Protein AF-A0A1Y1L621-F1 (afdb_monomer)

InterPro domains:
  IPR004841 Amino acid permease/SLC12A domain [PF00324] (1-118)
  IPR050524 Amino-acid permease-like [PTHR43341] (1-118)

Sequence (118 aa):
GFCSVLLNAVFAFSGTELIGLAAAETANPRKSLPVAIKQVFWRICLFYLSIILLIGLVVRHDDPRLVDGINESDANASPLVIAFQEAGVQVLPSIINAVILVSVLSVANSAVFGSSRT

Solvent-accessible surface area (backbone atoms only — not comparable to full-atom values): 6900 Å² total; per-residue (Å²): 106,77,71,57,53,53,54,56,53,51,57,72,58,60,67,63,62,54,57,60,58,50,42,78,76,41,96,56,40,91,64,49,46,66,52,50,52,53,49,50,52,53,51,52,52,52,52,53,53,51,50,52,52,52,44,62,72,67,42,67,93,82,46,65,59,64,66,55,31,76,78,43,96,48,78,75,35,36,66,70,40,47,43,38,53,77,69,69,42,84,65,54,49,59,55,53,53,51,53,49,52,55,50,52,52,56,49,50,54,53,48,55,57,48,63,79,73,108

Radius of gyration: 17.87 Å; Cα contacts (8 Å, |Δi|>4): 36; chains: 1; bounding box: 42×32×45 Å

Secondary structure (DSSP, 8-state):
-HHHHHHHHHHHHTTTHHHHHHHHH-S-HHHHHHHHHHHHHHHHHHHHHHHHHHHHHHS-TT-HHHHHTTTS--GGG-HHHHHHHHTT-TTHHHHHHHHHHHHHHHHHHHHHHHHTT-

Organism: Photinus pyralis (NCBI:txid7054)

Mean predicted aligned error: 10.01 Å

Structure (mmCIF, N/CA/C/O backbone):
data_AF-A0A1Y1L621-F1
#
_entry.id   AF-A0A1Y1L621-F1
#
loop_
_atom_site.group_PDB
_atom_site.id
_atom_site.type_symbol
_atom_site.label_atom_id
_atom_site.label_alt_id
_atom_site.label_comp_id
_atom_site.label_asym_id
_atom_site.label_entity_id
_atom_site.label_seq_id
_atom_site.pdbx_PDB_ins_code
_atom_site.Cartn_x
_atom_site.Cartn_y
_atom_site.Cartn_z
_atom_site.occupancy
_atom_site.B_iso_or_equiv
_atom_site.auth_seq_id
_atom_site.auth_comp_id
_atom_site.auth_asym_id
_atom_site.auth_atom_id
_atom_site.pdbx_PDB_model_num
ATOM 1 N N . GLY A 1 1 ? -2.016 16.814 9.990 1.00 65.88 1 GLY A N 1
ATOM 2 C CA . GLY A 1 1 ? -2.224 18.084 9.253 1.00 65.88 1 GLY A CA 1
ATOM 3 C C . GLY A 1 1 ? -1.970 17.885 7.764 1.00 65.88 1 GLY A C 1
ATOM 4 O O . GLY A 1 1 ? -1.415 16.863 7.396 1.00 65.88 1 GLY A O 1
ATOM 5 N N . PHE A 1 2 ? -2.338 18.830 6.891 1.00 77.94 2 PHE A N 1
ATOM 6 C CA . PHE A 1 2 ? -2.228 18.668 5.424 1.00 77.94 2 PHE A CA 1
ATOM 7 C C . PHE A 1 2 ? -0.819 18.252 4.946 1.00 77.94 2 PHE A C 1
ATOM 9 O O . PHE A 1 2 ? -0.674 17.275 4.215 1.00 77.94 2 PHE A O 1
ATOM 16 N N . CYS A 1 3 ? 0.236 18.906 5.446 1.00 80.38 3 CYS A N 1
ATOM 17 C CA . CYS A 1 3 ? 1.617 18.563 5.086 1.00 80.38 3 CYS A CA 1
ATOM 18 C C . CYS A 1 3 ? 2.070 17.181 5.589 1.00 80.38 3 CYS A C 1
ATOM 20 O O . CYS A 1 3 ? 2.890 16.541 4.939 1.00 80.38 3 CYS A O 1
ATOM 22 N N . SER A 1 4 ? 1.538 16.686 6.714 1.00 79.06 4 SER A N 1
ATOM 23 C CA . SER A 1 4 ? 1.922 15.362 7.233 1.00 79.06 4 SER A CA 1
ATOM 24 C C . SER A 1 4 ? 1.364 14.228 6.370 1.00 79.06 4 SER A C 1
ATOM 26 O O . SER A 1 4 ? 2.008 13.195 6.215 1.00 79.06 4 SER A O 1
ATOM 28 N N . VAL A 1 5 ? 0.194 14.437 5.757 1.00 80.38 5 VAL A N 1
ATOM 29 C CA . VAL A 1 5 ? -0.391 13.478 4.808 1.00 80.38 5 VAL A CA 1
ATOM 30 C C . VAL A 1 5 ? 0.449 13.400 3.533 1.00 80.38 5 VAL A C 1
ATOM 32 O O . VAL A 1 5 ? 0.643 12.309 3.004 1.00 80.38 5 VAL A O 1
ATOM 35 N N . LEU A 1 6 ? 1.012 14.527 3.081 1.00 82.44 6 LEU A N 1
ATOM 36 C CA . LEU A 1 6 ? 1.911 14.556 1.926 1.00 82.44 6 LEU A CA 1
ATOM 37 C C . LEU A 1 6 ? 3.176 13.718 2.172 1.00 82.44 6 LEU A C 1
ATOM 39 O O . LEU A 1 6 ? 3.559 12.929 1.314 1.00 82.44 6 LEU A O 1
ATOM 43 N N . LEU A 1 7 ? 3.786 13.835 3.357 1.00 82.75 7 LEU A N 1
ATOM 44 C CA . LEU A 1 7 ? 4.960 13.035 3.726 1.00 82.75 7 LEU A CA 1
ATOM 45 C C . LEU A 1 7 ? 4.642 11.534 3.768 1.00 82.75 7 LEU A C 1
ATOM 47 O O . LEU A 1 7 ? 5.381 10.744 3.185 1.00 82.75 7 LEU A O 1
ATOM 51 N N . ASN A 1 8 ? 3.518 11.141 4.377 1.00 79.19 8 ASN A N 1
ATOM 52 C CA . ASN A 1 8 ? 3.078 9.740 4.373 1.00 79.19 8 ASN A CA 1
ATOM 53 C C . ASN A 1 8 ? 2.805 9.216 2.956 1.00 79.19 8 ASN A C 1
ATOM 55 O O . ASN A 1 8 ? 3.149 8.077 2.644 1.00 79.19 8 ASN A O 1
ATOM 59 N N . ALA A 1 9 ? 2.226 10.044 2.083 1.00 80.00 9 ALA A N 1
ATOM 60 C CA . ALA A 1 9 ? 2.009 9.677 0.688 1.00 80.00 9 ALA A CA 1
ATOM 61 C C . ALA A 1 9 ? 3.337 9.463 -0.057 1.00 80.00 9 ALA A C 1
ATOM 63 O O . ALA A 1 9 ? 3.467 8.485 -0.788 1.00 80.00 9 ALA A O 1
ATOM 64 N N . VAL A 1 10 ? 4.342 10.320 0.160 1.00 82.44 10 VAL A N 1
ATOM 65 C CA . VAL A 1 10 ? 5.681 10.152 -0.434 1.00 82.44 10 VAL A CA 1
ATOM 66 C C . VAL A 1 10 ? 6.338 8.855 0.045 1.00 82.44 10 VAL A C 1
ATOM 68 O O . VAL A 1 10 ? 6.860 8.105 -0.777 1.00 82.44 10 VAL A O 1
ATOM 71 N N . PHE A 1 11 ? 6.248 8.536 1.340 1.00 78.62 11 PHE A N 1
ATOM 72 C CA . PHE A 1 11 ? 6.757 7.268 1.875 1.00 78.62 11 PHE A CA 1
ATOM 73 C C . PHE A 1 11 ? 6.091 6.040 1.242 1.00 78.62 11 PHE A C 1
ATOM 75 O O . PHE A 1 11 ? 6.772 5.049 0.996 1.00 78.62 11 PHE A O 1
ATOM 82 N N . ALA A 1 12 ? 4.797 6.103 0.917 1.00 77.19 12 ALA A N 1
ATOM 83 C CA . ALA A 1 12 ? 4.090 5.004 0.255 1.00 77.19 12 ALA A CA 1
ATOM 84 C C . ALA A 1 12 ? 4.558 4.742 -1.190 1.00 77.19 12 ALA A C 1
ATOM 86 O O . ALA A 1 12 ? 4.408 3.626 -1.684 1.00 77.19 12 ALA A O 1
ATOM 87 N N . PHE A 1 13 ? 5.122 5.749 -1.863 1.00 73.56 13 PHE A N 1
ATOM 88 C CA . PHE A 1 13 ? 5.735 5.602 -3.188 1.00 73.56 13 PHE A CA 1
ATOM 89 C C . PHE A 1 13 ? 7.243 5.306 -3.133 1.00 73.56 13 PHE A C 1
ATOM 91 O O . PHE A 1 13 ? 7.847 5.028 -4.171 1.00 73.56 13 PHE A O 1
ATOM 98 N N . SER A 1 14 ? 7.853 5.326 -1.945 1.00 75.12 14 SER A N 1
ATOM 99 C CA . SER A 1 14 ? 9.246 4.918 -1.762 1.00 75.12 14 SER A CA 1
ATOM 100 C C . SER A 1 14 ? 9.416 3.439 -2.136 1.00 75.12 14 SER A C 1
ATOM 102 O O . SER A 1 14 ? 8.603 2.597 -1.756 1.00 75.12 14 SER A O 1
ATOM 104 N N . GLY A 1 15 ? 10.442 3.114 -2.927 1.00 68.62 15 GLY A N 1
ATOM 105 C CA . GLY A 1 15 ? 10.664 1.761 -3.459 1.00 68.62 15 GLY A CA 1
ATOM 106 C C . GLY A 1 15 ? 10.373 1.586 -4.954 1.00 68.62 15 GLY A C 1
ATOM 107 O O . GLY A 1 15 ? 10.755 0.565 -5.528 1.00 68.62 15 GLY A O 1
ATOM 108 N N . THR A 1 16 ? 9.814 2.587 -5.647 1.00 71.50 16 THR A N 1
ATOM 109 C CA . THR A 1 16 ? 9.799 2.586 -7.128 1.00 71.50 16 THR A CA 1
ATOM 110 C C . THR A 1 16 ? 11.208 2.640 -7.733 1.00 71.50 16 THR A C 1
ATOM 112 O O . THR A 1 16 ? 11.403 2.272 -8.889 1.00 71.50 16 THR A O 1
ATOM 115 N N . GLU A 1 17 ? 12.204 3.042 -6.944 1.00 71.62 17 GLU A N 1
ATOM 116 C CA . GLU A 1 17 ? 13.630 3.057 -7.294 1.00 71.62 17 GLU A CA 1
ATOM 117 C C . GLU A 1 17 ? 14.180 1.650 -7.582 1.00 71.62 17 GLU A C 1
ATOM 119 O O . GLU A 1 1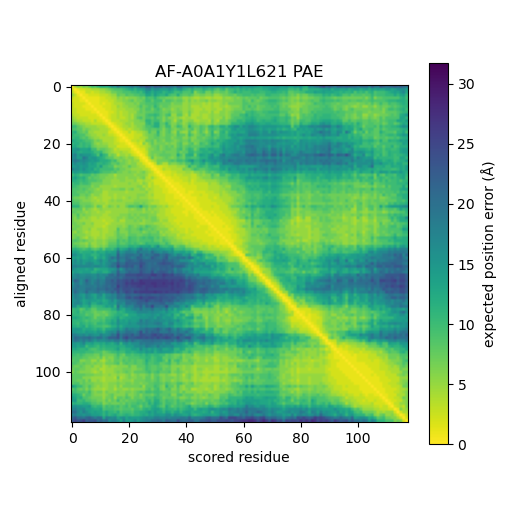7 ? 15.068 1.492 -8.422 1.00 71.62 17 GLU A O 1
ATOM 124 N N . LEU A 1 18 ? 13.584 0.605 -6.989 1.00 68.19 18 LEU A N 1
ATOM 125 C CA . LEU A 1 18 ? 13.957 -0.790 -7.247 1.00 68.19 18 LEU A CA 1
ATOM 126 C C . LEU A 1 18 ? 13.705 -1.200 -8.710 1.00 68.19 18 LEU A C 1
ATOM 128 O O . LEU A 1 18 ? 14.421 -2.036 -9.256 1.00 68.19 18 LEU A O 1
ATOM 132 N N . ILE A 1 19 ? 12.723 -0.578 -9.373 1.00 68.25 19 ILE A N 1
ATOM 133 C CA . ILE A 1 19 ? 12.435 -0.784 -10.803 1.00 68.25 19 ILE A CA 1
ATOM 134 C C . ILE A 1 19 ? 13.582 -0.224 -11.657 1.00 68.25 19 ILE A C 1
ATOM 136 O O . ILE A 1 19 ? 13.911 -0.786 -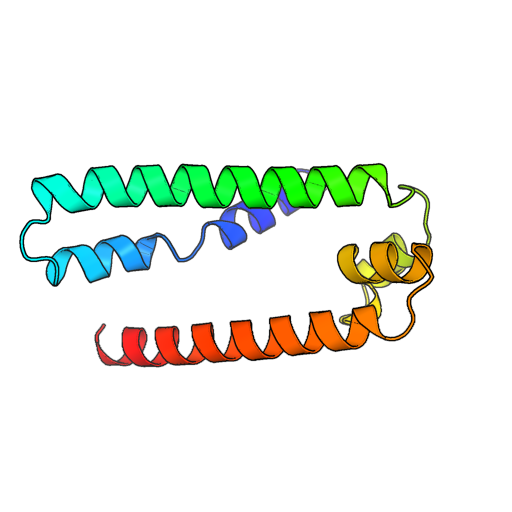12.702 1.00 68.25 19 ILE A O 1
ATOM 140 N N . GLY A 1 20 ? 14.217 0.857 -11.193 1.00 69.62 20 GLY A N 1
ATOM 141 C CA . GLY A 1 20 ? 15.418 1.427 -11.798 1.00 69.62 20 GLY A CA 1
ATOM 142 C C . GLY A 1 20 ? 16.638 0.519 -11.651 1.00 69.62 20 GLY A C 1
ATOM 143 O O . GLY A 1 20 ? 17.404 0.388 -12.598 1.00 69.62 20 GLY A O 1
ATOM 144 N N . LEU A 1 21 ? 16.786 -0.180 -10.521 1.00 68.44 21 LEU A N 1
ATOM 145 C CA . LEU A 1 21 ? 17.851 -1.176 -10.350 1.00 68.44 21 LEU A CA 1
ATOM 146 C C . LEU A 1 21 ? 17.613 -2.410 -11.243 1.00 68.44 21 LEU A C 1
ATOM 148 O O . LEU A 1 21 ? 18.507 -2.857 -11.957 1.00 68.44 21 LEU A O 1
ATOM 152 N N . ALA A 1 22 ? 16.372 -2.906 -11.284 1.00 67.19 22 ALA A N 1
ATOM 153 C CA . ALA A 1 22 ? 15.970 -4.027 -12.138 1.00 67.19 22 ALA A CA 1
ATOM 154 C C . ALA A 1 22 ? 16.076 -3.710 -13.645 1.00 67.19 22 ALA A C 1
ATOM 156 O O . ALA A 1 22 ? 16.208 -4.620 -14.468 1.00 67.19 22 ALA A O 1
ATOM 157 N N . ALA A 1 23 ? 16.069 -2.425 -14.021 1.00 65.81 23 ALA A N 1
ATOM 158 C CA . ALA A 1 23 ? 16.343 -1.969 -15.383 1.00 65.81 23 ALA A CA 1
ATOM 159 C C . ALA A 1 23 ? 17.693 -2.478 -15.908 1.00 65.81 23 ALA A C 1
ATOM 161 O O . ALA A 1 23 ? 17.787 -2.833 -17.083 1.00 65.81 23 ALA A O 1
ATOM 162 N N . ALA A 1 24 ? 18.712 -2.521 -15.041 1.00 67.56 24 ALA A N 1
ATOM 163 C CA . ALA A 1 24 ? 20.070 -2.925 -15.392 1.00 67.56 24 ALA A CA 1
ATOM 164 C C . ALA A 1 24 ? 20.191 -4.436 -15.659 1.00 67.56 24 ALA A C 1
ATOM 166 O O . ALA A 1 24 ? 21.058 -4.854 -16.421 1.00 67.56 24 ALA A O 1
ATOM 167 N N . GLU A 1 25 ? 19.298 -5.249 -15.085 1.00 71.06 25 GLU A N 1
ATOM 168 C CA . GLU A 1 25 ? 19.274 -6.712 -15.250 1.00 71.06 25 GLU A CA 1
ATOM 169 C C . GLU A 1 25 ? 18.249 -7.189 -16.296 1.00 71.06 25 GLU A C 1
ATOM 171 O O . GLU A 1 25 ? 18.144 -8.380 -16.592 1.00 71.06 25 GLU A O 1
ATOM 176 N N . THR A 1 26 ? 17.477 -6.274 -16.887 1.00 74.00 26 THR A N 1
ATOM 177 C CA . THR A 1 26 ? 16.427 -6.625 -17.849 1.00 74.00 26 THR A CA 1
ATOM 178 C C . THR A 1 26 ? 16.995 -6.752 -19.264 1.00 74.00 26 THR A C 1
ATOM 180 O O . THR A 1 26 ? 17.555 -5.802 -19.798 1.00 74.00 26 THR A O 1
ATOM 183 N N . ALA A 1 27 ? 16.754 -7.886 -19.935 1.00 74.38 27 ALA A N 1
ATOM 184 C CA . ALA A 1 27 ? 17.262 -8.158 -21.289 1.00 74.38 27 ALA A CA 1
ATOM 185 C C . ALA A 1 27 ? 16.798 -7.154 -22.372 1.00 74.38 27 ALA A C 1
ATOM 187 O O . ALA A 1 27 ? 17.489 -6.954 -23.364 1.00 74.38 27 ALA A O 1
ATOM 188 N N . ASN A 1 28 ? 15.627 -6.523 -22.200 1.00 81.00 28 ASN A N 1
ATOM 189 C CA . ASN A 1 28 ? 15.073 -5.517 -23.119 1.00 81.00 28 ASN A CA 1
ATOM 190 C C . ASN A 1 28 ? 14.482 -4.310 -22.360 1.00 81.00 28 ASN A C 1
ATOM 192 O O . ASN A 1 28 ? 13.257 -4.150 -22.283 1.00 81.00 28 ASN A O 1
ATOM 196 N N . PRO A 1 29 ? 15.327 -3.418 -21.816 1.00 74.56 29 PRO A N 1
ATOM 197 C CA . PRO A 1 29 ? 14.882 -2.344 -20.929 1.00 74.56 29 PRO A CA 1
ATOM 198 C C . PRO A 1 29 ? 13.980 -1.335 -21.656 1.00 74.56 29 PRO A C 1
ATOM 200 O O . PRO A 1 29 ? 12.982 -0.878 -21.107 1.00 74.56 29 PRO A O 1
ATOM 203 N N . ARG A 1 30 ? 14.244 -1.052 -22.940 1.00 75.94 30 ARG A N 1
ATOM 204 C CA . ARG A 1 30 ? 13.551 -0.008 -23.722 1.00 75.94 30 ARG A CA 1
ATOM 205 C C . ARG A 1 30 ? 12.049 -0.252 -23.931 1.00 75.94 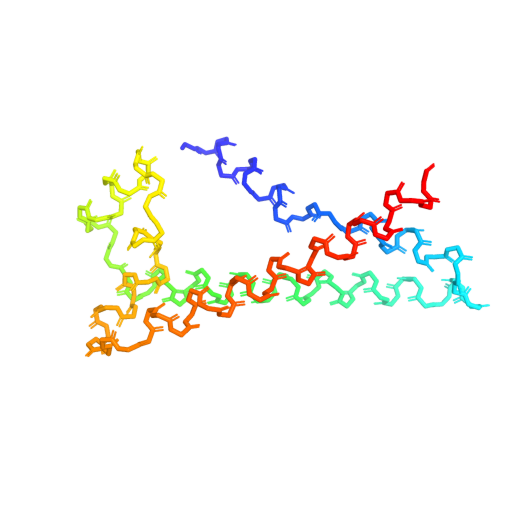30 ARG A C 1
ATOM 207 O O . ARG A 1 30 ? 11.310 0.709 -24.119 1.00 75.94 30 ARG A O 1
ATOM 214 N N . LYS A 1 31 ? 11.601 -1.514 -23.912 1.00 78.00 31 LYS A N 1
ATOM 215 C CA . LYS A 1 31 ? 10.173 -1.881 -23.987 1.00 78.00 31 LYS A CA 1
ATOM 216 C C . LYS A 1 31 ? 9.595 -2.257 -22.625 1.00 78.00 31 LYS A C 1
ATOM 218 O O . LYS A 1 31 ? 8.475 -1.853 -22.329 1.00 78.00 31 LYS A O 1
ATOM 223 N N . SER A 1 32 ? 10.336 -3.002 -21.807 1.00 80.00 32 SER A N 1
ATOM 224 C CA . SER A 1 32 ? 9.802 -3.547 -20.554 1.00 80.00 32 SER A CA 1
ATOM 225 C C . SER A 1 32 ? 9.679 -2.499 -19.445 1.00 80.00 32 SER A C 1
ATOM 227 O O . SER A 1 32 ? 8.683 -2.508 -18.728 1.00 80.00 32 SER A O 1
ATOM 229 N N . LEU A 1 33 ? 10.614 -1.545 -19.341 1.00 79.19 33 LEU A N 1
ATOM 230 C CA . LEU A 1 33 ? 10.560 -0.478 -18.329 1.00 79.19 33 LEU A CA 1
ATOM 231 C C . LEU A 1 33 ? 9.318 0.412 -18.424 1.00 79.19 33 LEU A C 1
ATOM 233 O O . LEU A 1 33 ? 8.614 0.533 -17.424 1.00 79.19 33 LEU A O 1
ATOM 237 N N . PRO A 1 34 ? 8.995 1.034 -19.578 1.00 78.31 34 PRO A N 1
ATOM 238 C CA . PRO A 1 34 ? 7.861 1.955 -19.638 1.00 78.31 34 PRO A CA 1
ATOM 239 C C . PRO A 1 34 ? 6.518 1.257 -19.383 1.00 78.31 34 PRO A C 1
ATOM 241 O O . PRO A 1 34 ? 5.598 1.878 -18.850 1.00 78.31 34 PRO A O 1
ATOM 244 N N . VAL A 1 35 ? 6.400 -0.028 -19.732 1.00 80.75 35 VAL A N 1
ATOM 245 C CA . VAL A 1 35 ? 5.200 -0.831 -19.454 1.00 80.75 35 VAL A CA 1
ATOM 246 C C . VAL A 1 35 ? 5.120 -1.182 -17.969 1.00 80.75 35 VAL A C 1
ATOM 248 O O . VAL A 1 35 ? 4.080 -0.953 -17.352 1.00 80.75 35 VAL A O 1
ATOM 251 N N . ALA A 1 36 ? 6.220 -1.654 -17.375 1.00 80.31 36 ALA A N 1
ATOM 252 C CA . ALA A 1 36 ? 6.278 -2.008 -15.959 1.00 80.31 36 ALA A CA 1
ATOM 253 C C . ALA A 1 36 ? 5.987 -0.802 -15.053 1.00 80.31 36 ALA A C 1
ATOM 255 O O . ALA A 1 36 ? 5.179 -0.911 -14.134 1.00 80.3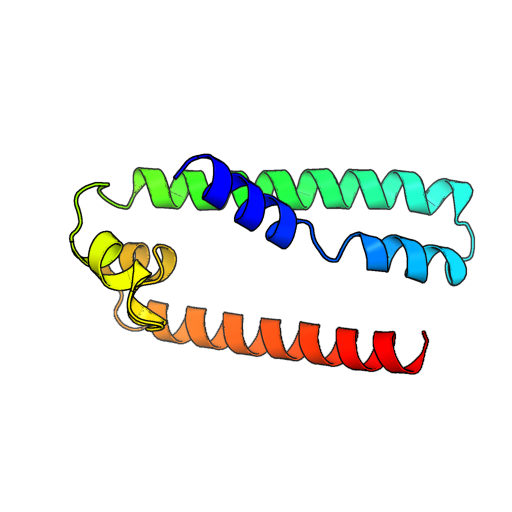1 36 ALA A O 1
ATOM 256 N N . ILE A 1 37 ? 6.560 0.369 -15.351 1.00 81.56 37 ILE A N 1
ATOM 257 C CA . ILE A 1 37 ? 6.330 1.603 -14.581 1.00 81.56 37 ILE A CA 1
ATOM 258 C C . ILE A 1 37 ? 4.846 1.993 -14.602 1.00 81.56 37 ILE A C 1
ATOM 260 O O . ILE A 1 37 ? 4.258 2.250 -13.551 1.00 81.56 37 ILE A O 1
ATOM 264 N N . LYS A 1 38 ? 4.208 1.992 -15.782 1.00 81.31 38 LYS A N 1
ATOM 265 C CA . LYS A 1 38 ? 2.774 2.310 -15.905 1.00 81.31 38 LYS A CA 1
ATOM 266 C C . LYS A 1 38 ? 1.894 1.307 -15.163 1.00 81.31 38 LYS A C 1
ATOM 268 O O . LYS A 1 38 ? 0.917 1.700 -14.528 1.00 81.31 38 LYS A O 1
ATOM 273 N N . GLN A 1 39 ? 2.246 0.026 -15.225 1.00 82.25 39 GLN A N 1
ATOM 274 C CA . GLN A 1 39 ? 1.504 -1.032 -14.553 1.00 82.25 39 GLN A CA 1
ATOM 275 C C . GLN A 1 39 ? 1.618 -0.917 -13.030 1.00 82.25 39 GLN A C 1
ATOM 277 O O . GLN A 1 39 ? 0.608 -1.035 -12.340 1.00 82.25 39 GLN A O 1
ATOM 282 N N . VAL A 1 40 ? 2.813 -0.633 -12.505 1.00 83.06 40 VAL A N 1
ATOM 283 C CA . VAL A 1 40 ? 3.035 -0.424 -11.067 1.00 83.06 40 VAL A CA 1
ATOM 284 C C . VAL A 1 40 ? 2.293 0.816 -10.574 1.00 83.06 40 VAL A C 1
ATOM 286 O O . VAL A 1 40 ? 1.590 0.724 -9.572 1.00 83.06 40 VAL A O 1
ATOM 289 N N . PHE A 1 41 ? 2.365 1.937 -11.299 1.00 82.25 41 PHE A N 1
ATOM 290 C CA 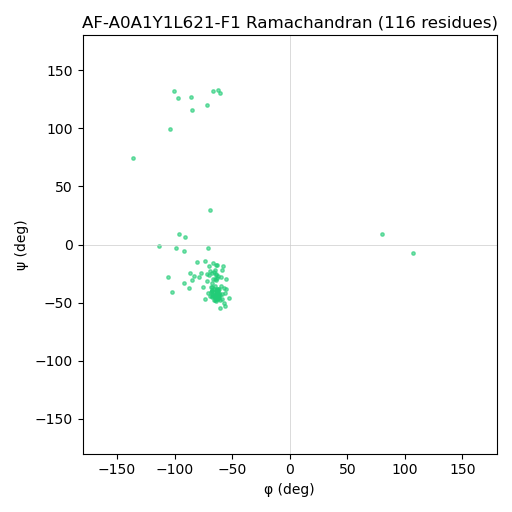. PHE A 1 41 ? 1.641 3.160 -10.941 1.00 82.25 41 PHE A CA 1
ATOM 291 C C . PHE A 1 41 ? 0.134 2.913 -10.818 1.00 82.25 41 PHE A C 1
ATOM 293 O O . PHE A 1 41 ? -0.463 3.187 -9.778 1.00 82.25 41 PHE A O 1
ATOM 300 N N . TRP A 1 42 ? -0.474 2.323 -11.852 1.00 81.62 42 TRP A N 1
ATOM 301 C CA . TRP A 1 42 ? -1.911 2.048 -11.852 1.00 81.62 42 TRP A CA 1
ATOM 302 C C . TRP A 1 42 ? -2.307 1.063 -10.748 1.00 81.62 42 TRP A C 1
ATOM 304 O O . TRP A 1 42 ? -3.329 1.236 -10.086 1.00 81.62 42 TRP A O 1
ATOM 314 N N . ARG A 1 43 ? -1.465 0.053 -10.509 1.00 82.25 43 ARG A N 1
ATOM 315 C CA . ARG A 1 43 ? -1.680 -0.954 -9.471 1.00 82.25 43 ARG A CA 1
ATOM 316 C C . ARG A 1 43 ? -1.653 -0.338 -8.069 1.00 82.25 43 ARG A C 1
ATOM 318 O O . ARG A 1 43 ? -2.574 -0.590 -7.299 1.00 82.25 43 ARG A O 1
ATOM 325 N N . ILE A 1 44 ? -0.651 0.484 -7.751 1.00 84.00 44 ILE A N 1
ATOM 326 C CA . ILE A 1 44 ? -0.537 1.148 -6.440 1.00 84.00 44 ILE A CA 1
ATOM 327 C C . ILE A 1 44 ? -1.692 2.132 -6.243 1.00 84.00 44 ILE A C 1
ATOM 329 O O . ILE A 1 44 ? -2.367 2.063 -5.218 1.00 84.00 44 ILE A O 1
ATOM 333 N N . CYS A 1 45 ? -1.977 2.986 -7.234 1.00 84.62 45 CYS A N 1
ATOM 334 C CA . CYS A 1 45 ? -3.071 3.953 -7.147 1.00 84.62 45 CYS A CA 1
ATOM 335 C C . CYS A 1 45 ? -4.417 3.273 -6.892 1.00 84.62 45 CYS A C 1
ATOM 337 O O . CYS A 1 45 ? -5.109 3.657 -5.952 1.00 84.62 45 CYS A O 1
ATOM 339 N N . LEU A 1 46 ? -4.778 2.250 -7.675 1.00 86.12 46 LEU A N 1
ATOM 340 C CA . LEU A 1 46 ? -6.057 1.565 -7.500 1.00 86.12 46 LEU A CA 1
ATOM 341 C C . LEU A 1 46 ? -6.173 0.884 -6.137 1.00 86.12 46 LEU A C 1
ATOM 343 O O . LEU A 1 46 ? -7.206 1.035 -5.486 1.00 86.12 46 LEU A O 1
ATOM 347 N N . PHE A 1 47 ? -5.147 0.157 -5.686 1.00 84.44 47 PHE A N 1
ATOM 348 C CA . PHE A 1 47 ? -5.227 -0.538 -4.400 1.00 84.44 47 PHE A CA 1
ATOM 349 C C . PHE A 1 47 ? -5.288 0.434 -3.222 1.00 84.44 47 PHE A C 1
ATOM 351 O O . PHE A 1 47 ? -6.131 0.259 -2.346 1.00 84.44 47 PHE A O 1
ATOM 358 N N . TYR A 1 48 ? -4.468 1.486 -3.222 1.00 83.38 48 TYR A N 1
ATOM 359 C CA . TYR A 1 48 ? -4.456 2.460 -2.129 1.00 83.38 48 TYR A CA 1
ATOM 360 C C . TYR A 1 48 ? -5.752 3.273 -2.078 1.00 83.38 48 TYR A C 1
ATOM 362 O O . TYR A 1 48 ? -6.342 3.398 -1.006 1.00 83.38 48 TYR A O 1
ATOM 370 N N . LEU A 1 49 ? -6.247 3.766 -3.221 1.00 84.88 49 LEU A N 1
ATOM 371 C CA . LEU A 1 49 ? -7.524 4.488 -3.275 1.00 84.88 49 LEU A CA 1
ATOM 372 C C . LEU A 1 49 ? -8.696 3.599 -2.859 1.00 84.88 49 LEU A C 1
ATOM 374 O O . LEU A 1 49 ? -9.541 4.047 -2.091 1.00 84.88 49 LE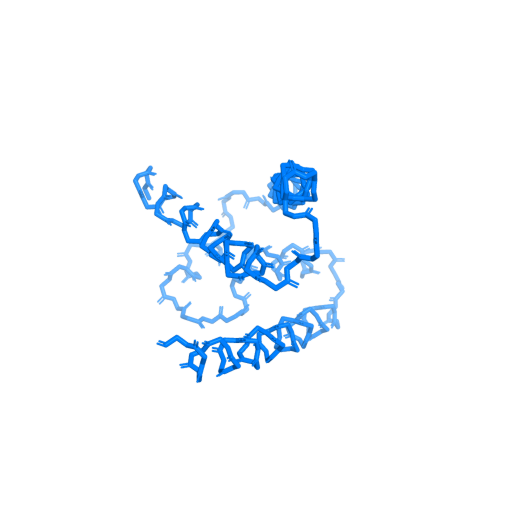U A O 1
ATOM 378 N N . SER A 1 50 ? -8.734 2.345 -3.318 1.00 85.81 50 SER A N 1
ATOM 379 C CA . SER A 1 50 ? -9.821 1.422 -2.970 1.00 85.81 50 SER A CA 1
ATOM 380 C C . SER A 1 50 ? -9.833 1.105 -1.477 1.00 85.81 50 SER A C 1
ATOM 382 O O . SER A 1 50 ? -10.890 1.132 -0.857 1.00 85.81 50 SER A O 1
ATOM 384 N N . ILE A 1 51 ? -8.666 0.846 -0.880 1.00 81.31 51 ILE A N 1
ATOM 385 C CA . ILE A 1 51 ? -8.563 0.539 0.550 1.00 81.31 51 ILE A CA 1
ATOM 386 C C . ILE A 1 51 ? -8.963 1.752 1.396 1.00 81.31 51 ILE A C 1
ATOM 388 O O . ILE A 1 51 ? -9.781 1.612 2.300 1.00 81.31 51 ILE A O 1
ATOM 392 N N . ILE A 1 52 ? -8.449 2.947 1.085 1.00 81.31 52 ILE A N 1
ATOM 393 C CA . ILE A 1 52 ? -8.782 4.171 1.832 1.00 81.31 52 ILE A CA 1
ATOM 394 C C . ILE A 1 52 ? -10.272 4.504 1.699 1.00 81.31 52 ILE A C 1
ATOM 396 O O . ILE A 1 52 ? -10.900 4.882 2.686 1.00 81.31 52 ILE A O 1
ATOM 400 N N . LEU A 1 53 ? -10.855 4.323 0.509 1.00 84.38 53 LEU A N 1
ATOM 401 C CA . LEU A 1 53 ? -12.285 4.524 0.277 1.00 84.38 53 LEU A CA 1
ATOM 402 C C . LEU A 1 53 ? -13.132 3.561 1.116 1.00 84.38 53 LEU A C 1
ATOM 404 O O . LEU A 1 53 ? -14.084 3.990 1.761 1.00 84.38 53 LEU A O 1
ATOM 408 N N . LEU A 1 54 ? -12.780 2.273 1.135 1.00 81.56 54 LEU A N 1
ATOM 409 C CA . LEU A 1 54 ? -13.497 1.267 1.919 1.00 81.56 54 LEU A CA 1
ATOM 410 C C . LEU A 1 54 ? -13.394 1.543 3.423 1.00 81.56 54 LEU A C 1
ATOM 412 O O . LEU A 1 54 ? -14.408 1.506 4.113 1.00 81.56 54 LEU A O 1
ATOM 416 N N . ILE A 1 55 ? -12.204 1.881 3.928 1.00 77.69 55 ILE A N 1
ATOM 417 C CA . ILE A 1 55 ? -12.017 2.246 5.342 1.00 77.69 55 ILE A CA 1
ATOM 418 C C . ILE A 1 55 ? -12.814 3.509 5.677 1.00 77.69 55 ILE A C 1
ATOM 420 O O . ILE A 1 55 ? -13.503 3.537 6.690 1.00 77.69 55 ILE A O 1
ATOM 424 N N . GLY A 1 56 ? -12.760 4.535 4.824 1.00 76.38 56 GLY A N 1
ATOM 425 C CA . GLY A 1 56 ? -13.467 5.798 5.044 1.00 76.38 56 GLY A CA 1
ATOM 426 C C . GLY A 1 56 ? -14.993 5.677 5.008 1.00 76.38 56 GLY A C 1
ATOM 427 O O . GLY A 1 56 ? -15.676 6.504 5.603 1.00 76.38 56 GLY A O 1
ATOM 428 N N . LEU A 1 57 ? -15.534 4.657 4.336 1.00 76.50 57 LEU A N 1
ATOM 429 C CA . LEU A 1 57 ? -16.970 4.359 4.333 1.00 76.50 57 LEU A CA 1
ATOM 430 C C . LEU A 1 57 ? -17.408 3.504 5.531 1.00 76.50 57 LEU A C 1
ATOM 432 O O . LEU A 1 57 ? -18.553 3.617 5.963 1.00 76.50 57 LEU A O 1
ATOM 436 N N . VAL A 1 58 ? -16.528 2.641 6.048 1.00 73.62 58 VAL A N 1
ATOM 437 C CA . VAL A 1 58 ? -16.832 1.714 7.154 1.00 73.62 58 VAL A CA 1
ATOM 438 C C . VAL A 1 58 ? -16.586 2.351 8.524 1.00 73.62 58 VAL A C 1
ATOM 440 O O . VAL A 1 58 ? -17.343 2.106 9.459 1.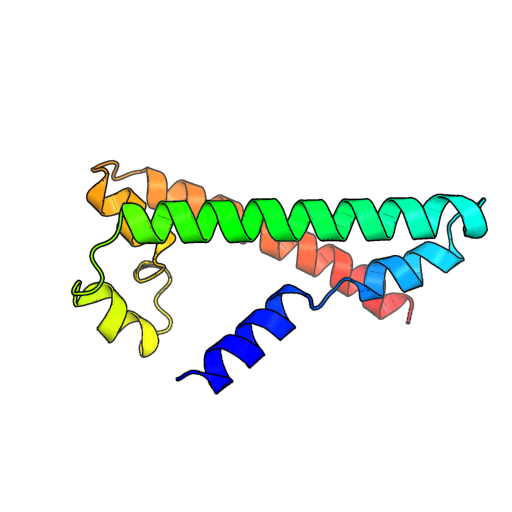00 73.62 58 VAL A O 1
ATOM 443 N N . VAL A 1 59 ? -15.542 3.170 8.660 1.00 67.81 59 VAL A N 1
ATOM 444 C CA . VAL A 1 59 ? -15.102 3.727 9.945 1.00 67.81 59 VAL A CA 1
ATOM 445 C C . VAL A 1 59 ? -15.660 5.135 10.136 1.00 67.81 59 VAL A C 1
ATOM 447 O O . VAL A 1 59 ? -15.459 6.023 9.307 1.00 67.81 59 VAL A O 1
ATOM 450 N N . ARG A 1 60 ? -16.343 5.364 11.263 1.00 66.19 60 ARG A N 1
ATOM 451 C CA . ARG A 1 60 ? -16.804 6.703 11.654 1.00 66.19 60 ARG A CA 1
ATOM 452 C C . ARG A 1 60 ? -15.604 7.600 11.964 1.00 66.19 60 ARG A C 1
ATOM 454 O O . ARG A 1 60 ? -14.733 7.236 12.743 1.00 66.19 60 ARG A O 1
ATOM 461 N N . HIS A 1 61 ? -15.607 8.806 11.403 1.00 62.50 61 HIS A N 1
ATOM 462 C CA . HIS A 1 61 ? -14.546 9.801 11.598 1.00 62.50 61 HIS A CA 1
ATOM 463 C C . HIS A 1 61 ? -14.397 10.314 13.047 1.00 62.50 61 HIS A C 1
ATOM 465 O O . HIS A 1 61 ? -13.355 10.867 13.374 1.00 62.50 61 HIS A O 1
ATOM 471 N N . ASP A 1 62 ? -15.415 10.118 13.894 1.00 59.50 62 ASP A N 1
ATOM 472 C CA . ASP A 1 62 ? -15.464 10.541 15.305 1.00 59.50 62 ASP A CA 1
ATOM 473 C C . ASP A 1 62 ? -15.059 9.440 16.306 1.00 59.50 62 ASP A C 1
ATOM 475 O O . ASP A 1 62 ? -15.283 9.585 17.507 1.00 59.50 62 ASP A O 1
ATOM 479 N N . ASP A 1 63 ? -14.533 8.299 15.851 1.00 61.50 63 ASP A N 1
ATOM 480 C CA . ASP A 1 63 ? -14.179 7.220 16.774 1.00 61.50 63 ASP A CA 1
ATOM 481 C C . ASP A 1 63 ? -12.924 7.592 17.599 1.00 61.50 63 ASP A C 1
ATOM 483 O O . ASP A 1 63 ? -11.853 7.811 17.017 1.00 61.50 63 ASP A O 1
ATOM 487 N N . PRO A 1 64 ? -13.006 7.651 18.946 1.00 61.09 64 PRO A N 1
ATOM 488 C CA . PRO A 1 64 ? -11.879 8.016 19.808 1.00 61.09 64 PRO A CA 1
ATOM 489 C C . PRO A 1 64 ? -10.669 7.082 19.648 1.00 61.09 64 PRO A C 1
ATOM 491 O O . PRO A 1 64 ? -9.535 7.496 19.892 1.00 61.09 64 PRO A O 1
ATOM 494 N N . ARG A 1 65 ? -10.870 5.855 19.149 1.00 61.25 65 ARG A N 1
ATOM 495 C CA . ARG A 1 65 ? -9.789 4.888 18.895 1.00 61.25 65 ARG A CA 1
ATOM 496 C C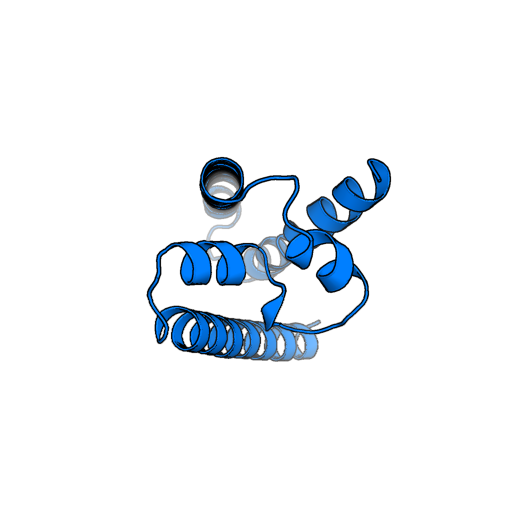 . ARG A 1 65 ? -8.872 5.303 17.740 1.00 61.25 65 ARG A C 1
ATOM 498 O O . ARG A 1 65 ? -7.718 4.883 17.712 1.00 61.25 65 ARG A O 1
ATOM 505 N N . LEU A 1 66 ? -9.343 6.154 16.820 1.00 58.25 66 LEU A N 1
ATOM 506 C CA . LEU A 1 66 ? -8.497 6.767 15.786 1.00 58.25 66 LEU A CA 1
ATOM 507 C C . LEU A 1 66 ? -7.651 7.926 16.337 1.00 58.25 66 LEU A C 1
ATOM 509 O O . LEU A 1 66 ? -6.615 8.245 15.754 1.00 58.25 66 LEU A O 1
ATOM 513 N N . VAL A 1 67 ? -8.095 8.563 17.426 1.00 55.03 67 VAL A N 1
ATOM 514 C CA . VAL A 1 67 ? -7.502 9.793 17.979 1.00 55.03 67 VAL A CA 1
ATOM 515 C C . VAL A 1 67 ? -6.442 9.489 19.042 1.00 55.03 67 VAL A C 1
ATOM 517 O O . VAL A 1 67 ? -5.432 10.185 19.103 1.00 55.03 67 VAL A O 1
ATOM 520 N N . ASP A 1 68 ? -6.603 8.415 19.818 1.00 53.09 68 ASP A N 1
ATOM 521 C CA . ASP A 1 68 ? -5.568 7.956 20.760 1.00 53.09 68 ASP A CA 1
ATOM 522 C C . ASP A 1 68 ? -4.493 7.087 20.073 1.00 53.09 68 ASP A C 1
ATOM 524 O O . ASP A 1 68 ? -3.317 7.117 20.441 1.00 53.09 68 ASP A O 1
ATOM 528 N N . GLY A 1 69 ? -4.854 6.404 18.981 1.00 51.78 69 GLY A N 1
ATOM 529 C CA . GLY A 1 69 ? -3.965 5.548 18.185 1.00 51.78 69 GLY A CA 1
ATOM 530 C C . GLY A 1 69 ? -2.827 6.240 17.435 1.00 51.78 69 GLY A C 1
ATOM 531 O O . GLY A 1 69 ? -1.898 5.589 16.971 1.00 51.78 69 GLY A O 1
ATOM 532 N N . ILE A 1 70 ? -2.897 7.561 17.285 1.00 52.38 70 ILE A N 1
ATOM 533 C CA . ILE A 1 70 ? -1.843 8.371 16.656 1.00 52.38 70 ILE A CA 1
ATOM 534 C C . ILE A 1 70 ? -0.685 8.672 17.617 1.00 52.38 70 ILE A C 1
ATOM 536 O O . ILE A 1 70 ? 0.378 9.081 17.153 1.00 52.38 70 ILE A O 1
ATOM 540 N N . ASN A 1 71 ? -0.869 8.465 18.927 1.00 48.16 71 ASN A N 1
ATOM 541 C CA . ASN A 1 71 ? 0.151 8.729 19.947 1.00 48.16 71 ASN A CA 1
ATOM 542 C C . ASN A 1 71 ? 0.796 7.448 20.496 1.00 48.16 71 ASN A C 1
ATOM 544 O O . ASN A 1 71 ? 1.962 7.475 20.888 1.00 48.16 71 ASN A O 1
ATOM 548 N N . GLU A 1 72 ? 0.083 6.321 20.481 1.00 48.19 72 GLU A N 1
ATOM 549 C CA . GLU A 1 72 ? 0.623 5.020 20.875 1.00 48.19 72 GLU A CA 1
ATOM 550 C C . GLU A 1 72 ? 0.982 4.190 19.645 1.00 48.19 72 GLU A C 1
ATOM 552 O O . GLU A 1 72 ? 0.194 4.037 18.718 1.00 48.19 72 GLU A O 1
ATOM 557 N N . SER A 1 73 ? 2.184 3.612 19.636 1.00 52.97 73 SER A N 1
ATOM 558 C CA . SER A 1 73 ? 2.675 2.704 18.585 1.00 52.97 73 SER A CA 1
ATOM 559 C C . SER A 1 73 ? 1.953 1.345 18.583 1.00 52.97 73 SER A C 1
ATOM 561 O O . SER A 1 73 ? 2.547 0.319 18.248 1.00 52.97 73 SER A O 1
ATOM 563 N N . ASP A 1 74 ? 0.691 1.318 19.002 1.00 56.03 74 ASP A N 1
ATOM 564 C CA . ASP A 1 74 ? -0.085 0.108 19.173 1.00 56.03 74 ASP A CA 1
ATOM 565 C C . ASP A 1 74 ? -0.708 -0.301 17.832 1.00 56.03 74 ASP A C 1
ATOM 567 O O . ASP A 1 74 ? -1.553 0.389 17.255 1.00 56.03 74 ASP A O 1
ATOM 571 N N . ALA A 1 75 ? -0.295 -1.463 17.324 1.00 56.31 75 ALA A N 1
ATOM 572 C CA . ALA A 1 75 ? -0.794 -2.041 16.076 1.00 56.31 75 ALA A CA 1
ATOM 573 C C . ALA A 1 75 ? -2.323 -2.256 16.091 1.00 56.31 75 ALA A C 1
ATOM 575 O O . ALA A 1 75 ? -2.949 -2.369 15.032 1.00 56.31 75 ALA A O 1
ATOM 576 N N . ASN A 1 76 ? -2.931 -2.276 17.281 1.00 55.88 76 ASN A N 1
ATOM 577 C CA . ASN A 1 76 ? -4.374 -2.379 17.481 1.00 55.88 76 ASN A CA 1
ATOM 578 C C . ASN A 1 76 ? -5.153 -1.121 17.077 1.00 55.88 76 ASN A C 1
ATOM 580 O O . ASN A 1 76 ? -6.359 -1.215 16.846 1.00 55.88 76 ASN A O 1
ATOM 584 N N . ALA A 1 77 ? -4.490 0.031 16.961 1.00 57.38 77 ALA A N 1
ATOM 585 C CA . ALA A 1 77 ? -5.132 1.283 16.574 1.00 57.38 77 ALA A CA 1
ATOM 586 C C . ALA A 1 77 ? -5.118 1.541 15.056 1.00 57.38 77 ALA A C 1
ATOM 588 O O . ALA A 1 77 ? -5.537 2.598 14.584 1.00 57.38 77 ALA A O 1
ATOM 589 N N . SER A 1 78 ? -4.654 0.568 14.262 1.00 65.25 78 SER A N 1
ATOM 590 C CA . SER A 1 78 ? -4.697 0.661 12.804 1.00 65.25 78 SER A CA 1
ATOM 591 C C . SER A 1 78 ? -6.149 0.794 12.311 1.00 65.25 78 SER A C 1
ATOM 593 O O . SER A 1 78 ? -6.983 -0.049 12.656 1.00 65.25 78 SER A O 1
ATOM 595 N N . PRO A 1 79 ? -6.470 1.771 11.438 1.00 65.81 79 PRO A N 1
ATOM 596 C CA . PRO A 1 79 ? -7.821 1.966 10.898 1.00 65.81 79 PRO A CA 1
ATOM 597 C C . PRO A 1 79 ? -8.391 0.721 10.207 1.00 65.81 79 PRO A C 1
ATOM 599 O O . PRO A 1 79 ? -9.597 0.490 10.221 1.00 65.81 79 PRO A O 1
ATOM 602 N N . LEU A 1 80 ? -7.512 -0.109 9.634 1.00 67.44 80 LEU A N 1
ATOM 603 C CA . LEU A 1 80 ? -7.879 -1.404 9.062 1.00 67.44 80 LEU A CA 1
ATOM 604 C C . LEU A 1 80 ? -8.359 -2.385 10.135 1.00 67.44 80 LEU A C 1
ATOM 606 O O . LEU A 1 80 ? -9.365 -3.058 9.950 1.00 67.44 80 LEU A O 1
ATOM 610 N N . VAL A 1 81 ? -7.659 -2.457 11.266 1.00 67.88 81 VAL A N 1
ATOM 611 C CA . VAL A 1 81 ? -8.012 -3.342 12.383 1.00 67.88 81 VAL A CA 1
ATOM 612 C C . VAL A 1 81 ? -9.314 -2.889 13.043 1.00 67.88 81 VAL A C 1
ATOM 614 O O . VAL A 1 81 ? -10.160 -3.730 13.342 1.00 67.88 81 VAL A O 1
ATOM 617 N N . ILE A 1 82 ? -9.510 -1.577 13.197 1.00 69.62 82 ILE A N 1
ATOM 618 C CA . ILE A 1 82 ? -10.745 -0.990 13.738 1.00 69.62 82 ILE A CA 1
ATOM 619 C C . ILE A 1 82 ? -11.939 -1.331 12.833 1.00 69.62 82 ILE A C 1
ATOM 621 O O . ILE A 1 82 ? -12.946 -1.833 13.327 1.00 69.62 82 ILE A O 1
ATOM 625 N N . ALA A 1 83 ? -11.799 -1.185 11.509 1.00 68.44 83 ALA A N 1
ATOM 626 C CA . ALA A 1 83 ? -12.839 -1.575 10.551 1.00 68.44 83 ALA A CA 1
ATOM 627 C C . ALA A 1 83 ? -13.237 -3.061 10.671 1.00 68.44 83 ALA A C 1
ATOM 629 O O . ALA A 1 83 ? -14.412 -3.405 10.548 1.00 68.44 83 ALA A O 1
ATOM 630 N N . PHE A 1 84 ? -12.277 -3.953 10.943 1.00 67.56 84 PHE A N 1
ATOM 631 C CA . PHE A 1 84 ? -12.550 -5.384 11.128 1.00 67.56 84 PHE A CA 1
ATOM 632 C C . PHE A 1 84 ? -13.122 -5.738 12.506 1.00 67.56 84 PHE A C 1
ATOM 634 O O . PHE A 1 84 ? -13.861 -6.718 12.619 1.00 67.56 84 PHE A O 1
ATOM 641 N N . GLN A 1 85 ? -12.811 -4.958 13.543 1.00 67.38 85 GLN A N 1
ATOM 642 C CA . GLN A 1 85 ? -13.425 -5.110 14.863 1.00 67.38 85 GLN A CA 1
ATOM 643 C C . GLN A 1 85 ? -14.891 -4.664 14.854 1.00 67.38 85 GLN A C 1
ATOM 645 O O . GLN A 1 85 ? -15.733 -5.389 15.380 1.00 67.38 85 GLN A O 1
ATOM 650 N N . GLU A 1 86 ? -15.210 -3.557 14.178 1.00 66.19 86 GLU A N 1
ATOM 651 C CA . GLU A 1 86 ? -16.595 -3.111 13.948 1.00 66.19 86 GLU A CA 1
ATOM 652 C C . GLU A 1 86 ? -17.386 -4.106 13.080 1.00 66.19 86 GLU A C 1
ATOM 654 O O . GLU A 1 86 ? -18.581 -4.311 13.281 1.00 66.19 86 GLU A O 1
ATOM 659 N N . ALA A 1 87 ? -16.712 -4.817 12.168 1.00 68.31 87 ALA A N 1
ATOM 660 C CA . ALA A 1 87 ? -17.306 -5.923 11.414 1.00 68.31 87 ALA A CA 1
ATOM 661 C C . ALA A 1 87 ? -17.585 -7.189 12.264 1.00 68.31 87 ALA A C 1
ATOM 663 O O . ALA A 1 87 ? -18.136 -8.162 11.748 1.00 68.31 87 ALA A O 1
ATOM 664 N N . GLY A 1 88 ? -17.219 -7.203 13.554 1.00 62.91 88 GLY A N 1
ATOM 665 C CA . GLY A 1 88 ? -17.602 -8.237 14.523 1.00 62.91 88 GLY A CA 1
ATOM 666 C C . GLY A 1 88 ? -16.794 -9.541 14.476 1.00 62.91 88 GLY A C 1
ATOM 667 O O . GLY A 1 88 ? -17.157 -10.507 15.149 1.00 62.91 88 GLY A O 1
ATOM 668 N N . VAL A 1 89 ? -15.693 -9.606 13.716 1.00 65.81 89 VAL A N 1
ATOM 669 C CA . VAL A 1 89 ? -14.911 -10.844 13.534 1.00 65.81 89 VAL A CA 1
ATOM 670 C C . VAL A 1 89 ? -13.621 -10.804 14.360 1.00 65.81 89 VAL A C 1
ATOM 672 O O . VAL A 1 89 ? -12.610 -10.251 13.939 1.00 65.81 89 VAL A O 1
ATOM 675 N N . GLN A 1 90 ? -13.625 -11.452 15.529 1.00 64.88 90 GLN A N 1
ATOM 676 C CA . GLN A 1 90 ? -12.524 -11.397 16.511 1.00 64.88 90 GLN A CA 1
ATOM 677 C C . GLN A 1 90 ? -11.184 -11.986 16.026 1.00 64.88 90 GLN A C 1
ATOM 679 O O . GLN A 1 90 ? -10.126 -11.595 16.508 1.00 64.88 90 GLN A O 1
ATOM 684 N N . VAL A 1 91 ? -11.202 -12.918 15.067 1.00 74.31 91 VAL A N 1
ATOM 685 C CA . VAL A 1 91 ? -9.986 -13.603 14.576 1.00 74.31 91 VAL A CA 1
ATOM 686 C C . VAL A 1 91 ? -9.291 -12.820 13.453 1.00 74.31 91 VAL A C 1
ATOM 688 O O . VAL A 1 91 ? -8.082 -12.936 13.249 1.00 74.31 91 VAL A O 1
ATOM 691 N N . LEU A 1 92 ? -10.043 -11.988 12.732 1.00 71.69 92 LEU A N 1
ATOM 692 C CA . LEU A 1 92 ? -9.580 -11.309 11.522 1.00 71.69 92 LEU A CA 1
ATOM 693 C C . LEU A 1 92 ? -8.408 -10.332 11.768 1.00 71.69 92 LEU A C 1
ATOM 695 O O . LEU A 1 92 ? -7.461 -10.362 10.979 1.00 71.69 92 LEU A O 1
ATOM 699 N N . PRO A 1 93 ? -8.379 -9.549 12.869 1.00 71.56 93 PRO A N 1
ATOM 700 C CA . PRO A 1 93 ? -7.236 -8.700 13.211 1.00 71.56 93 PRO A CA 1
ATOM 701 C C . PRO A 1 93 ? -5.902 -9.450 13.321 1.00 71.56 93 PRO A C 1
ATOM 703 O O . PRO A 1 93 ? -4.882 -8.983 12.818 1.00 71.56 93 PRO A O 1
ATOM 706 N N . SER A 1 94 ? -5.901 -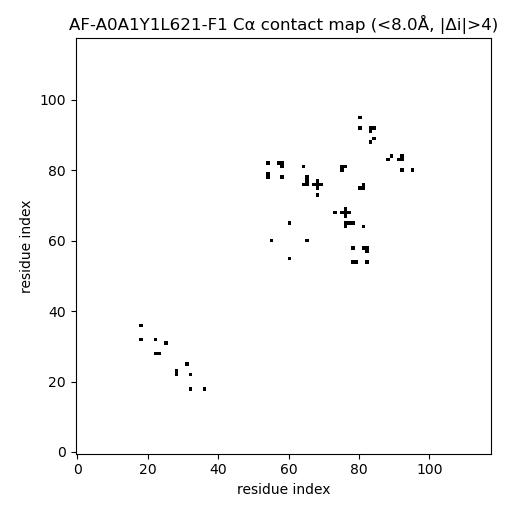10.636 13.940 1.00 78.38 94 SER A N 1
ATOM 707 C CA . SER A 1 94 ? -4.682 -11.433 14.133 1.00 78.38 94 SER A CA 1
ATOM 708 C C . SER A 1 94 ? -4.138 -11.965 12.804 1.00 78.38 94 SER A C 1
ATOM 710 O O . SER A 1 94 ? -2.931 -11.911 12.564 1.00 78.38 94 SER A O 1
ATOM 712 N N . ILE A 1 95 ? -5.028 -12.397 11.904 1.00 81.44 95 ILE A N 1
ATOM 713 C CA . ILE A 1 95 ? -4.655 -12.869 10.564 1.00 81.44 95 ILE A CA 1
ATOM 714 C C . ILE A 1 95 ? -4.030 -11.733 9.749 1.00 81.44 95 ILE A C 1
ATOM 716 O O . ILE A 1 95 ? -2.971 -11.918 9.152 1.00 81.44 95 ILE A O 1
ATOM 720 N N . ILE A 1 96 ? -4.650 -10.550 9.742 1.00 80.38 96 ILE A N 1
ATOM 721 C CA . ILE A 1 96 ? -4.126 -9.391 9.007 1.00 80.38 96 ILE A CA 1
ATOM 722 C C . ILE A 1 96 ? -2.757 -8.974 9.551 1.00 80.38 96 ILE A C 1
ATOM 724 O O . ILE A 1 96 ? -1.830 -8.773 8.768 1.00 80.38 96 ILE A O 1
ATOM 728 N N . ASN A 1 97 ? -2.587 -8.935 10.873 1.00 81.88 97 ASN A N 1
ATOM 729 C CA . ASN A 1 97 ? -1.294 -8.626 11.484 1.00 81.88 97 ASN A CA 1
ATOM 730 C C . ASN A 1 97 ? -0.215 -9.664 11.128 1.00 81.88 97 ASN A C 1
ATOM 732 O O . ASN A 1 97 ? 0.920 -9.288 10.833 1.00 81.88 97 ASN A O 1
ATOM 736 N N . ALA A 1 98 ? -0.558 -10.955 11.067 1.00 84.19 98 ALA A N 1
ATOM 737 C CA . ALA A 1 98 ? 0.365 -11.994 10.609 1.00 84.19 98 ALA A CA 1
ATOM 738 C C . ALA A 1 98 ? 0.758 -11.816 9.129 1.00 84.19 98 ALA A C 1
ATOM 740 O O . ALA A 1 98 ? 1.933 -11.938 8.781 1.00 84.19 98 ALA A O 1
ATOM 741 N N . VAL A 1 99 ? -0.195 -11.468 8.256 1.00 84.81 99 VAL A N 1
ATOM 742 C CA . VAL A 1 99 ? 0.073 -11.177 6.835 1.00 84.81 99 VAL A CA 1
ATOM 743 C C . VAL A 1 99 ? 0.984 -9.957 6.679 1.00 84.81 99 VAL A C 1
ATOM 745 O O . VAL A 1 99 ? 1.907 -9.984 5.860 1.00 84.81 99 VAL A O 1
ATOM 748 N N . ILE A 1 100 ? 0.774 -8.907 7.478 1.00 85.19 100 ILE A N 1
ATOM 749 C CA . ILE A 1 100 ? 1.645 -7.725 7.497 1.00 85.19 100 ILE A CA 1
ATOM 750 C C . ILE A 1 100 ? 3.064 -8.127 7.917 1.00 85.19 100 ILE A C 1
ATOM 752 O O . ILE A 1 100 ? 4.018 -7.753 7.237 1.00 85.19 100 ILE A O 1
ATOM 756 N N . LEU A 1 101 ? 3.216 -8.948 8.962 1.00 86.25 101 LEU A N 1
ATOM 757 C CA . LEU A 1 101 ? 4.523 -9.431 9.422 1.00 86.25 101 LEU A CA 1
ATOM 758 C C . LEU A 1 101 ? 5.271 -10.206 8.323 1.00 86.25 101 LEU A C 1
ATOM 760 O O . LEU A 1 101 ? 6.442 -9.933 8.056 1.00 86.25 101 LEU A O 1
ATOM 764 N N . VAL A 1 102 ? 4.588 -11.130 7.642 1.00 88.62 102 VAL A N 1
ATOM 765 C CA . VAL A 1 102 ? 5.162 -11.888 6.514 1.00 88.62 102 VAL A CA 1
ATOM 766 C C . VAL A 1 102 ? 5.550 -10.954 5.365 1.00 88.62 102 VAL A C 1
ATOM 768 O O . VAL A 1 102 ? 6.619 -11.108 4.771 1.00 88.62 102 VAL A O 1
ATOM 771 N N . SER A 1 103 ? 4.721 -9.950 5.076 1.00 87.31 103 SER A N 1
ATOM 772 C CA . SER A 1 103 ? 4.997 -8.961 4.029 1.00 87.31 103 SER A CA 1
ATOM 773 C C . SER A 1 103 ? 6.237 -8.124 4.356 1.00 87.31 103 SER A C 1
ATOM 775 O O . SER A 1 103 ? 7.104 -7.954 3.500 1.00 87.31 103 SER A O 1
ATOM 777 N N . VAL A 1 104 ? 6.371 -7.662 5.604 1.00 86.31 104 VAL A N 1
ATOM 778 C CA . VAL A 1 104 ? 7.545 -6.908 6.074 1.00 86.31 104 VAL A CA 1
ATOM 779 C C . VAL A 1 104 ? 8.809 -7.763 6.012 1.00 86.31 104 VAL A C 1
ATOM 781 O O . VAL A 1 104 ? 9.835 -7.279 5.541 1.00 86.31 104 VAL A O 1
ATOM 784 N N . LEU A 1 105 ? 8.745 -9.041 6.398 1.00 88.31 105 LEU A N 1
ATOM 785 C CA . LEU A 1 105 ? 9.876 -9.966 6.263 1.00 88.31 105 LEU A CA 1
ATOM 786 C C . LEU A 1 105 ? 10.301 -10.149 4.797 1.00 88.31 105 LEU A C 1
ATOM 788 O O . LEU A 1 105 ? 11.495 -10.130 4.493 1.00 88.31 105 LEU A O 1
ATOM 792 N N . SER A 1 106 ? 9.343 -10.268 3.873 1.00 86.00 106 SER A N 1
ATOM 793 C CA . SER A 1 106 ? 9.631 -10.363 2.434 1.00 86.00 106 SER A CA 1
ATOM 794 C C . SER A 1 106 ? 10.312 -9.100 1.892 1.00 86.00 106 SER A C 1
ATOM 796 O O . SER A 1 106 ? 11.240 -9.188 1.078 1.00 86.00 106 SER A O 1
ATOM 798 N N . VAL A 1 107 ? 9.866 -7.922 2.335 1.00 82.75 107 VAL A N 1
ATOM 799 C CA . VAL A 1 107 ? 10.483 -6.638 1.973 1.00 82.75 107 VAL A CA 1
ATOM 800 C C . VAL A 1 107 ? 11.880 -6.524 2.578 1.00 82.75 107 VAL A C 1
ATOM 802 O O . VAL A 1 107 ? 12.809 -6.164 1.862 1.00 82.75 107 VAL A O 1
ATOM 805 N N . ALA A 1 108 ? 12.062 -6.900 3.846 1.00 84.38 108 ALA A N 1
ATOM 806 C CA . ALA A 1 108 ? 13.360 -6.884 4.516 1.00 84.38 108 ALA A CA 1
ATOM 807 C C . ALA A 1 108 ? 14.382 -7.773 3.792 1.00 84.38 108 ALA A C 1
ATOM 809 O O . ALA A 1 108 ? 15.506 -7.340 3.552 1.00 84.38 108 ALA A O 1
ATOM 810 N N . ASN A 1 109 ? 13.982 -8.972 3.358 1.00 85.19 109 ASN A N 1
ATOM 811 C CA . ASN A 1 109 ? 14.859 -9.849 2.582 1.00 85.19 109 ASN A CA 1
ATOM 812 C C . ASN A 1 109 ? 15.250 -9.229 1.226 1.00 85.19 109 ASN A C 1
ATOM 814 O O . ASN A 1 109 ? 16.409 -9.290 0.818 1.00 85.19 109 ASN A O 1
ATOM 818 N N . SER A 1 110 ? 14.301 -8.571 0.552 1.00 79.12 110 SER A N 1
ATOM 819 C CA . SER A 1 110 ? 14.569 -7.855 -0.704 1.00 79.12 110 SER A CA 1
ATOM 820 C C . SER A 1 110 ? 15.501 -6.655 -0.491 1.00 79.12 110 SER A C 1
ATOM 822 O O . SER A 1 110 ? 16.385 -6.409 -1.308 1.00 79.12 110 SER A O 1
ATOM 824 N N . ALA A 1 111 ? 15.341 -5.936 0.622 1.00 78.31 111 ALA A N 1
ATOM 825 C CA . ALA A 1 111 ? 16.174 -4.797 0.988 1.00 78.31 111 ALA A CA 1
ATOM 826 C C . ALA A 1 111 ? 17.614 -5.215 1.330 1.00 78.31 111 ALA A C 1
ATOM 828 O O . ALA A 1 111 ? 18.546 -4.560 0.876 1.00 78.31 111 ALA A O 1
ATOM 829 N N . VAL A 1 112 ? 17.806 -6.324 2.056 1.00 78.88 112 VAL A N 1
ATOM 830 C CA . VAL A 1 112 ? 19.139 -6.890 2.359 1.00 78.88 112 VAL A CA 1
ATOM 831 C C . VAL A 1 112 ? 19.854 -7.354 1.085 1.00 78.88 112 VAL A C 1
ATOM 833 O O . VAL A 1 112 ? 21.059 -7.156 0.932 1.00 78.88 112 VAL A O 1
ATOM 836 N N . PHE A 1 113 ? 19.118 -7.943 0.141 1.00 74.12 113 PHE A N 1
ATOM 837 C CA . PHE A 1 113 ? 19.678 -8.310 -1.159 1.00 74.12 113 PHE A CA 1
ATOM 838 C C . PHE A 1 113 ? 20.051 -7.077 -1.995 1.00 74.12 113 PHE A C 1
ATOM 840 O O . PHE A 1 113 ? 21.095 -7.069 -2.644 1.00 74.12 113 PHE A O 1
ATOM 847 N N . GLY A 1 114 ? 19.223 -6.029 -1.958 1.00 66.75 114 GLY A N 1
ATOM 848 C CA . GLY A 1 114 ? 19.502 -4.754 -2.617 1.00 66.75 114 GLY A CA 1
ATOM 849 C C . GLY A 1 114 ? 20.734 -4.052 -2.044 1.00 66.75 114 GLY A C 1
ATOM 850 O O . GLY A 1 114 ? 21.600 -3.647 -2.811 1.00 66.75 114 GLY A O 1
ATOM 851 N N . SER A 1 115 ? 20.859 -3.982 -0.714 1.00 65.31 115 SER A N 1
ATOM 852 C CA . SER A 1 115 ? 21.968 -3.294 -0.039 1.00 65.31 115 SER A CA 1
ATOM 853 C C . SER A 1 115 ? 23.319 -3.992 -0.184 1.00 65.31 115 SER A C 1
ATOM 855 O O . SER A 1 115 ? 24.343 -3.325 -0.146 1.00 65.31 115 SER A O 1
ATOM 857 N N . SER A 1 116 ? 23.355 -5.313 -0.390 1.00 67.44 116 SER A N 1
ATOM 858 C CA . SER A 1 116 ? 24.613 -6.008 -0.724 1.00 67.44 116 SER A CA 1
ATOM 859 C C . SER A 1 116 ? 25.088 -5.757 -2.159 1.00 67.44 116 SER A C 1
ATOM 861 O O . SER A 1 116 ? 26.218 -6.112 -2.490 1.00 67.44 116 SER A O 1
ATOM 863 N N . ARG A 1 117 ? 24.231 -5.214 -3.035 1.00 54.72 117 ARG A N 1
ATOM 864 C CA . ARG A 1 117 ? 24.512 -5.034 -4.471 1.00 54.72 117 ARG A CA 1
ATOM 865 C C . ARG A 1 117 ? 24.615 -3.565 -4.905 1.00 54.72 117 ARG A C 1
ATOM 867 O O . ARG A 1 117 ? 24.872 -3.323 -6.084 1.00 54.72 117 ARG A O 1
ATOM 874 N N . THR A 1 118 ? 24.429 -2.619 -3.983 1.00 47.91 118 THR A N 1
ATOM 875 C CA . THR A 1 118 ? 24.672 -1.172 -4.141 1.00 47.91 118 THR A CA 1
ATOM 876 C C . THR A 1 118 ? 25.905 -0.760 -3.360 1.00 47.91 118 THR A C 1
ATOM 878 O O . THR A 1 118 ? 26.750 -0.045 -3.936 1.00 47.91 118 THR A O 1
#

Foldseek 3Di:
DVVVVVVVVVVLVPPVCVLVVVLVVDPCNPPPSVVVSVVVVVVSVVVVVVVVVVLVVQDDPPDVLCVVCVVDPDLCSPSVNVSVVSVVDPCVSVVVVVVVVVVVVVVVVVVVVVVVVD

pLDDT: mean 73.25, std 10.26, range [47.91, 88.62]